Protein AF-A0A4R6RMF4-F1 (afdb_monomer_lite)

pLDDT: mean 77.81, std 15.77, range [28.73, 94.5]

Organism: NCBI:txid43595

Sequence (179 aa):
MYFEWLIVLRDYFKTTKKNERRIEIISPIVVSLIVSIIYWWLNLSSVALIHLRSILPPTISILIGFSMTGLTIIITSDNNAIRRIKNQFTKGRKIVRREITLYQWLVIMFIYTIIVEIFLLLFIFFSAFLIQVITFEVLAVVLLFIQVIFLLHIFLVLLRNMAYIYFIFYNNTEEGGDL

Radius of gyration: 19.33 Å; chains: 1; bounding box: 57×33×51 Å

Foldseek 3Di:
DPCVLVVLVV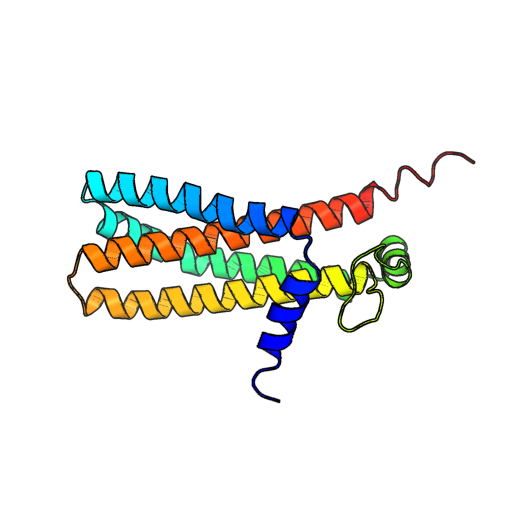LLVQQDDPVLVCCLQVVLLVVLVVVLVVCVVVVCLLVVLVVCLVPLLVVLVVVLVVLVVVLVCLVPDPDPLSVVQCVAFDVPGDDPPDTDGNSRNLNSLSSNLNVLSVVLNVLSVVVVVVCVVDVDSVSSSVSSSVSSSSVSSSVSSVVVSVVSVVCSVPVVVVVPPDD

Secondary structure (DSSP, 8-state):
--SHHHHHHHHHHHHS-HHHHHHHHHHHHHHHHHHHHHHHHTT-HHHHHHHHHHHHHHHHHHHHHHHHHHHHHHHH---HHHHHHHH-EEEEEEETTEEEEHHHHHHHHHHHHHHHHHHHHHHHHHHHHHHHH---HHHHHHHHHHHHHHHHHHHHHHHHHHHHHHHHHHTTTGGGS--

Structure (mmCIF, N/CA/C/O backbone):
data_AF-A0A4R6RMF4-F1
#
_entry.id   AF-A0A4R6RMF4-F1
#
loop_
_atom_site.group_PDB
_atom_site.id
_atom_site.type_symbol
_atom_site.label_atom_id
_atom_site.label_alt_id
_atom_site.label_comp_id
_atom_site.label_asym_id
_atom_site.label_entity_id
_atom_site.label_seq_id
_atom_site.pdbx_PDB_ins_code
_atom_site.Cartn_x
_atom_site.Cartn_y
_atom_site.Cartn_z
_atom_site.occupancy
_atom_site.B_iso_or_equiv
_atom_site.auth_seq_id
_atom_site.auth_comp_id
_atom_site.auth_asym_id
_atom_site.auth_atom_id
_atom_site.pdbx_PDB_model_num
ATOM 1 N N . MET A 1 1 ? 6.145 -17.094 18.036 1.00 52.75 1 MET A N 1
ATOM 2 C CA . MET A 1 1 ? 6.025 -15.626 18.096 1.00 52.75 1 MET A CA 1
ATOM 3 C C . MET A 1 1 ? 6.812 -14.930 16.961 1.00 52.75 1 MET A C 1
ATOM 5 O O . MET A 1 1 ? 7.428 -13.909 17.203 1.00 52.75 1 MET A O 1
ATOM 9 N N . TYR A 1 2 ? 6.837 -15.459 15.719 1.00 55.66 2 TYR A N 1
ATOM 10 C CA . TYR A 1 2 ? 7.616 -14.865 14.597 1.00 55.66 2 TYR A CA 1
ATOM 11 C C . TYR A 1 2 ? 6.767 -14.490 13.359 1.00 55.66 2 TYR A C 1
ATOM 13 O O . TYR A 1 2 ? 7.163 -13.636 12.574 1.00 55.66 2 TYR A O 1
ATOM 21 N N . PHE A 1 3 ? 5.567 -15.068 13.199 1.00 63.69 3 PHE A N 1
ATOM 22 C CA . PHE A 1 3 ? 4.651 -14.819 12.068 1.00 63.69 3 PHE A CA 1
ATOM 23 C C . PHE A 1 3 ? 3.326 -14.165 12.497 1.00 63.69 3 PHE A C 1
ATOM 25 O O . PHE A 1 3 ? 2.298 -14.321 11.843 1.00 63.69 3 PHE A O 1
ATOM 32 N N . GLU A 1 4 ? 3.314 -13.440 13.616 1.00 71.94 4 GLU A N 1
ATOM 33 C CA . GLU A 1 4 ? 2.086 -12.820 14.145 1.00 71.94 4 GLU A CA 1
ATOM 34 C C . GLU A 1 4 ? 1.546 -11.709 13.235 1.00 71.94 4 GLU A C 1
ATOM 36 O O . GLU A 1 4 ? 0.335 -11.529 13.131 1.00 71.94 4 GLU A O 1
ATOM 41 N N . TRP A 1 5 ? 2.415 -11.065 12.454 1.00 70.44 5 TRP A N 1
ATOM 42 C CA . TRP A 1 5 ? 2.018 -10.147 11.384 1.00 70.44 5 TRP A CA 1
ATOM 43 C C . TRP A 1 5 ? 1.124 -10.821 10.323 1.00 70.44 5 TRP A C 1
ATOM 45 O O . TRP A 1 5 ? 0.218 -10.189 9.781 1.00 70.44 5 TRP A O 1
ATOM 55 N N . LEU A 1 6 ? 1.292 -12.129 10.081 1.00 69.31 6 LEU A N 1
ATOM 56 C CA . LEU A 1 6 ? 0.449 -12.898 9.159 1.00 69.31 6 LEU A CA 1
ATOM 57 C C . LEU A 1 6 ? -0.977 -13.089 9.708 1.00 69.31 6 LEU A C 1
ATOM 59 O O . LEU A 1 6 ? -1.939 -13.201 8.944 1.00 69.31 6 LEU A O 1
ATOM 63 N N . ILE A 1 7 ? -1.130 -13.111 11.037 1.00 72.75 7 ILE A N 1
ATOM 64 C CA . ILE A 1 7 ? -2.439 -13.187 11.696 1.00 72.75 7 ILE A CA 1
ATOM 65 C C . ILE A 1 7 ? -3.218 -11.898 11.432 1.00 72.75 7 ILE A C 1
ATOM 67 O O . ILE A 1 7 ? -4.389 -11.980 11.071 1.00 72.75 7 ILE A O 1
ATOM 71 N N . VAL A 1 8 ? -2.561 -10.736 11.501 1.00 72.25 8 VAL A N 1
ATOM 72 C CA . VAL A 1 8 ? -3.190 -9.437 11.214 1.00 72.25 8 VAL A C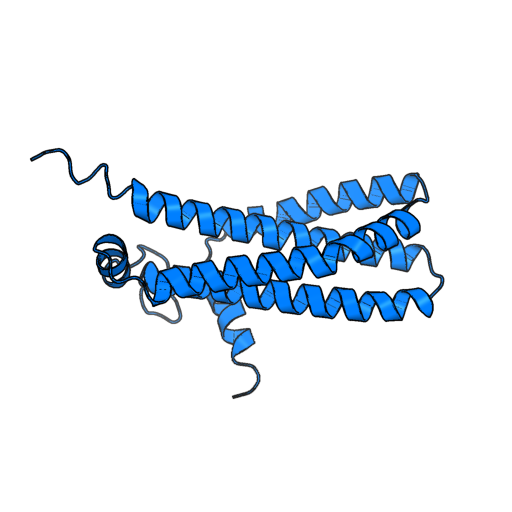A 1
ATOM 73 C C . VAL A 1 8 ? -3.657 -9.351 9.759 1.00 72.25 8 VAL A C 1
ATOM 75 O O . VAL A 1 8 ? -4.790 -8.942 9.502 1.00 72.25 8 VAL A O 1
ATOM 78 N N . LEU A 1 9 ? -2.843 -9.828 8.807 1.00 73.75 9 LEU A N 1
ATOM 79 C CA . LEU A 1 9 ? -3.250 -9.942 7.399 1.00 73.75 9 LEU A CA 1
ATOM 80 C C . LEU A 1 9 ? -4.504 -10.818 7.256 1.00 73.75 9 LEU A C 1
ATOM 82 O O . LEU A 1 9 ? -5.486 -10.435 6.617 1.00 73.75 9 LEU A O 1
ATOM 86 N N . ARG A 1 10 ? -4.506 -11.996 7.891 1.00 69.38 10 ARG A N 1
ATOM 87 C CA . ARG A 1 10 ? -5.645 -12.923 7.858 1.00 69.38 10 ARG A CA 1
ATOM 88 C C . ARG A 1 10 ? -6.904 -12.315 8.475 1.00 69.38 10 ARG A C 1
ATOM 90 O O . ARG A 1 10 ? -8.002 -12.529 7.958 1.00 69.38 10 ARG A O 1
ATOM 97 N N . ASP A 1 11 ? -6.758 -11.589 9.571 1.00 71.69 11 ASP A N 1
ATOM 98 C CA . ASP A 1 11 ? -7.865 -10.985 10.302 1.00 71.69 11 ASP A CA 1
ATOM 99 C C . ASP A 1 11 ? -8.483 -9.823 9.517 1.00 71.69 11 ASP A C 1
ATOM 101 O O . ASP A 1 11 ? -9.710 -9.728 9.422 1.00 71.69 11 ASP A O 1
ATOM 105 N N . TYR A 1 12 ? -7.671 -9.031 8.818 1.00 74.75 12 TYR A N 1
ATOM 106 C CA . TYR A 1 12 ? -8.158 -8.053 7.847 1.00 74.75 12 TYR A CA 1
ATOM 107 C C . TYR A 1 12 ? -8.984 -8.709 6.724 1.00 74.75 12 TYR A C 1
ATOM 109 O O . TYR A 1 12 ? -10.107 -8.286 6.431 1.00 74.75 12 TYR A O 1
ATOM 117 N N . PHE A 1 13 ? -8.488 -9.801 6.131 1.00 65.88 13 PHE A N 1
ATOM 118 C CA . PHE A 1 13 ? -9.204 -10.493 5.051 1.00 65.88 13 PHE A CA 1
ATOM 119 C C . PHE A 1 13 ? -10.505 -11.166 5.497 1.00 65.88 13 PHE A C 1
ATOM 121 O O . PHE A 1 13 ? -11.406 -11.345 4.672 1.00 65.88 13 PHE A O 1
ATOM 128 N N . LYS A 1 14 ? -10.608 -11.556 6.773 1.00 67.31 14 LYS A N 1
ATOM 129 C CA . LYS A 1 14 ? -11.826 -12.135 7.363 1.00 67.31 14 LYS A CA 1
ATOM 130 C C . LYS A 1 14 ? -12.859 -11.081 7.757 1.00 67.31 14 LYS A C 1
ATOM 132 O O . LYS A 1 14 ? -14.052 -11.363 7.701 1.00 67.31 14 LYS A O 1
ATOM 137 N N . THR A 1 15 ? -12.416 -9.894 8.160 1.00 63.56 15 THR A N 1
ATOM 138 C CA . THR A 1 15 ? -13.301 -8.803 8.600 1.00 63.56 15 THR A CA 1
ATOM 139 C C . THR A 1 15 ? -13.797 -7.931 7.461 1.00 63.56 15 THR A C 1
ATOM 141 O O . THR A 1 15 ? -14.863 -7.324 7.562 1.00 63.56 15 THR A O 1
ATOM 144 N N . THR A 1 16 ? -13.058 -7.865 6.361 1.00 61.44 16 THR A N 1
ATOM 145 C CA . THR A 1 16 ? -13.451 -7.074 5.197 1.00 61.44 16 THR A CA 1
ATOM 146 C C . THR A 1 16 ? -14.548 -7.789 4.409 1.00 61.44 16 THR A C 1
ATOM 148 O O . THR A 1 16 ? -14.432 -8.974 4.082 1.00 61.44 16 THR A O 1
ATOM 151 N N . LYS A 1 17 ? -15.640 -7.079 4.091 1.00 67.94 17 LYS A N 1
ATOM 152 C CA . LYS A 1 17 ? -16.737 -7.647 3.296 1.00 67.94 17 LYS A CA 1
ATOM 153 C C . LYS A 1 17 ? -16.213 -8.062 1.917 1.00 67.94 17 LYS A C 1
ATOM 155 O O . LYS A 1 17 ? -15.401 -7.365 1.311 1.00 67.94 17 LYS A O 1
ATOM 160 N N . LYS A 1 18 ? -16.725 -9.178 1.380 1.00 64.06 18 LYS A N 1
ATOM 161 C CA . LYS A 1 18 ? -16.297 -9.714 0.071 1.00 64.06 18 LYS A CA 1
ATOM 162 C C . LYS A 1 18 ? -16.423 -8.693 -1.073 1.00 64.06 18 LYS A C 1
ATOM 164 O O . LYS A 1 18 ? -15.598 -8.739 -1.978 1.00 64.06 18 LYS A O 1
ATOM 169 N N . ASN A 1 19 ? -17.410 -7.793 -1.027 1.00 66.56 19 ASN A N 1
ATOM 170 C CA . ASN A 1 19 ? -17.616 -6.769 -2.061 1.00 66.56 19 ASN A CA 1
ATOM 171 C C . ASN A 1 19 ? -16.572 -5.648 -1.982 1.00 66.56 19 ASN A C 1
ATOM 173 O O . ASN A 1 19 ? -15.954 -5.338 -2.994 1.00 66.56 19 ASN A O 1
ATOM 177 N N . GLU A 1 20 ? -16.317 -5.112 -0.784 1.00 70.69 20 GLU A N 1
ATOM 178 C CA . GLU A 1 20 ? -15.279 -4.094 -0.542 1.00 70.69 20 GLU A CA 1
ATOM 179 C C . GLU A 1 20 ? -13.906 -4.616 -0.992 1.00 70.69 20 GLU A C 1
ATOM 181 O O . GLU A 1 20 ? -13.220 -3.982 -1.787 1.00 70.69 20 GLU A O 1
ATOM 186 N N . ARG A 1 21 ? -13.569 -5.851 -0.596 1.00 71.56 21 ARG A N 1
ATOM 187 C CA . ARG A 1 21 ? -12.317 -6.508 -0.993 1.00 71.56 21 ARG A CA 1
ATOM 188 C C . ARG A 1 21 ? -12.188 -6.689 -2.507 1.00 71.56 21 ARG A C 1
ATOM 190 O O . ARG A 1 21 ? -11.093 -6.585 -3.046 1.00 71.56 21 ARG A O 1
ATOM 197 N N . ARG A 1 22 ? -13.282 -7.024 -3.201 1.00 72.75 22 ARG A N 1
ATOM 198 C CA . ARG A 1 22 ? -13.250 -7.195 -4.662 1.00 72.75 22 ARG A CA 1
ATOM 199 C C . ARG A 1 22 ? -12.916 -5.882 -5.354 1.00 72.75 22 ARG A C 1
ATOM 201 O O . ARG A 1 22 ? -12.096 -5.907 -6.257 1.00 72.75 22 ARG A O 1
ATOM 208 N N . ILE A 1 23 ? -13.488 -4.762 -4.918 1.00 78.81 23 ILE A N 1
ATOM 209 C CA . ILE A 1 23 ? -13.191 -3.450 -5.509 1.00 78.81 23 ILE A CA 1
ATOM 210 C C . ILE A 1 23 ? -11.714 -3.101 -5.297 1.00 78.81 23 ILE A C 1
ATOM 212 O O . ILE A 1 23 ? -11.030 -2.751 -6.254 1.00 78.81 23 ILE A O 1
ATOM 216 N N . GLU A 1 24 ? -11.193 -3.299 -4.087 1.00 81.62 24 GLU A N 1
ATOM 217 C CA . GLU A 1 24 ? -9.804 -2.969 -3.729 1.00 81.62 24 GLU A CA 1
ATOM 218 C C . GLU A 1 24 ? -8.740 -3.842 -4.389 1.00 81.62 24 GLU A C 1
ATOM 220 O O . GLU A 1 24 ? -7.571 -3.475 -4.376 1.00 81.62 24 GLU A O 1
ATOM 225 N N . ILE A 1 25 ? -9.113 -5.002 -4.927 1.00 83.81 25 ILE A N 1
ATOM 226 C CA . ILE A 1 25 ? -8.184 -5.902 -5.621 1.00 83.81 25 ILE A CA 1
ATOM 227 C C . ILE A 1 25 ? -8.379 -5.810 -7.133 1.00 83.81 25 ILE A C 1
ATOM 229 O O . ILE A 1 25 ? -7.408 -5.701 -7.873 1.00 83.81 25 ILE A O 1
ATOM 233 N N . ILE A 1 26 ? -9.624 -5.824 -7.611 1.00 86.69 26 ILE A N 1
ATOM 234 C CA . ILE A 1 26 ? -9.918 -5.813 -9.047 1.00 86.69 26 ILE A CA 1
ATOM 235 C C . ILE A 1 26 ? -9.574 -4.449 -9.650 1.00 86.69 26 ILE A C 1
ATOM 237 O O . ILE A 1 26 ? -8.977 -4.414 -10.722 1.00 86.69 26 ILE A O 1
ATOM 241 N N . SER A 1 27 ? -9.895 -3.335 -8.978 1.00 86.31 27 SER A N 1
ATOM 242 C CA . SER A 1 27 ? -9.632 -2.013 -9.564 1.00 86.31 27 SER A CA 1
ATOM 243 C C . SER A 1 27 ? -8.137 -1.707 -9.739 1.00 86.31 27 SER A C 1
ATOM 245 O O . SER A 1 27 ? -7.782 -1.310 -10.850 1.00 86.31 27 SER A O 1
ATOM 247 N N . PRO A 1 28 ? -7.225 -1.992 -8.779 1.00 90.94 28 PRO A N 1
ATOM 248 C CA . PRO A 1 28 ? -5.790 -1.855 -9.028 1.00 90.94 28 PRO A CA 1
ATOM 249 C C . PRO A 1 28 ? -5.278 -2.729 -10.166 1.00 90.94 28 PRO A C 1
ATOM 251 O O . PRO A 1 28 ? -4.468 -2.257 -10.953 1.00 90.94 28 PRO A O 1
ATOM 254 N N . ILE A 1 29 ? -5.760 -3.974 -10.273 1.00 90.75 29 ILE A N 1
ATOM 255 C CA . ILE A 1 29 ? -5.318 -4.920 -11.308 1.00 90.75 29 ILE A CA 1
ATOM 256 C C . ILE A 1 29 ? -5.724 -4.441 -12.703 1.00 90.75 29 ILE A C 1
ATOM 258 O O . ILE A 1 29 ? -4.928 -4.514 -13.633 1.00 90.75 29 ILE A O 1
ATOM 262 N N . VAL A 1 30 ? -6.956 -3.957 -12.868 1.00 91.31 30 VAL A N 1
ATOM 263 C CA . VAL A 1 30 ? -7.430 -3.472 -14.173 1.00 91.31 30 VAL A CA 1
ATOM 264 C C . VAL A 1 30 ? -6.644 -2.232 -14.594 1.00 91.31 30 VAL A C 1
ATOM 266 O O . VAL A 1 30 ? -6.157 -2.168 -15.721 1.00 91.31 30 VAL A O 1
ATOM 269 N N . VAL A 1 31 ? -6.471 -1.271 -13.682 1.00 91.12 31 VAL A N 1
ATOM 270 C CA . VAL A 1 31 ? -5.741 -0.031 -13.974 1.00 91.12 31 VAL A CA 1
ATOM 271 C C . VAL A 1 31 ? -4.267 -0.315 -14.259 1.00 91.12 31 VAL A C 1
ATOM 273 O O . VAL A 1 31 ? -3.735 0.187 -15.247 1.00 91.12 31 VAL A O 1
ATOM 276 N N . SER A 1 32 ? -3.605 -1.150 -13.455 1.00 91.06 32 SER A N 1
ATOM 277 C CA . SER A 1 32 ? -2.199 -1.491 -13.678 1.00 91.06 32 SER A CA 1
ATOM 278 C C . SER A 1 32 ? -1.986 -2.232 -14.995 1.00 91.06 32 SER A C 1
ATOM 280 O O . SER A 1 32 ? -0.997 -1.978 -15.672 1.00 91.06 32 SER A O 1
ATOM 282 N N . LEU A 1 33 ? -2.914 -3.111 -15.387 1.00 91.69 33 LEU A N 1
ATOM 283 C CA . LEU A 1 33 ? -2.821 -3.870 -16.631 1.00 91.69 33 LEU A CA 1
ATOM 284 C C . LEU A 1 33 ? -2.892 -2.936 -17.840 1.00 91.69 33 LEU A C 1
ATOM 286 O O . LEU A 1 33 ? -2.061 -3.039 -18.738 1.00 91.69 33 LEU A O 1
ATOM 290 N N . ILE A 1 34 ? -3.823 -1.979 -17.827 1.00 91.94 34 ILE A N 1
ATOM 291 C CA . ILE A 1 34 ? -3.941 -0.958 -18.875 1.00 91.94 34 ILE A CA 1
ATOM 292 C C . ILE A 1 34 ? -2.653 -0.131 -18.958 1.00 91.94 34 ILE A C 1
ATOM 294 O O . ILE A 1 34 ? -2.087 0.023 -20.039 1.00 91.94 34 ILE A O 1
ATOM 298 N N . VAL A 1 35 ? -2.155 0.353 -17.816 1.00 89.38 35 VAL A N 1
ATOM 299 C CA . VAL A 1 35 ? -0.923 1.151 -17.745 1.00 89.38 35 VAL A CA 1
ATOM 300 C C . VAL A 1 35 ? 0.271 0.365 -18.294 1.00 89.38 35 VAL A C 1
ATOM 302 O O . VAL A 1 35 ? 0.993 0.861 -19.157 1.00 89.38 35 VAL A O 1
ATOM 305 N N . SER A 1 36 ? 0.462 -0.879 -17.856 1.00 88.06 36 SER A N 1
ATOM 306 C CA . SER A 1 36 ? 1.566 -1.724 -18.314 1.00 88.06 36 SER A CA 1
ATOM 307 C C . SER A 1 36 ? 1.498 -2.030 -19.811 1.00 88.06 36 SER A C 1
ATOM 309 O O . SER A 1 36 ? 2.541 -2.006 -20.459 1.00 88.06 36 SER A O 1
ATOM 311 N N . ILE A 1 37 ? 0.306 -2.254 -20.380 1.00 89.00 37 ILE A N 1
ATOM 312 C CA . ILE A 1 37 ? 0.137 -2.471 -21.827 1.00 89.00 37 ILE A CA 1
ATOM 313 C C . ILE A 1 37 ? 0.516 -1.217 -22.619 1.00 89.00 37 ILE A C 1
ATOM 315 O O . ILE A 1 37 ? 1.248 -1.325 -23.600 1.00 89.00 37 ILE A O 1
ATOM 319 N N . ILE A 1 38 ? 0.071 -0.032 -22.185 1.00 90.94 38 ILE A N 1
ATOM 320 C CA . ILE A 1 38 ? 0.400 1.236 -22.855 1.00 90.94 38 ILE A CA 1
ATOM 321 C C . ILE A 1 38 ? 1.917 1.451 -22.872 1.00 90.94 38 ILE A C 1
ATOM 323 O O . ILE A 1 38 ? 2.495 1.723 -23.923 1.00 90.94 38 ILE A O 1
ATOM 327 N N . TYR A 1 39 ? 2.580 1.287 -21.725 1.00 87.44 39 TYR A N 1
ATOM 328 C CA . TYR A 1 39 ? 4.030 1.471 -21.638 1.00 87.44 39 TYR A CA 1
ATOM 329 C C . TYR A 1 39 ? 4.821 0.410 -22.402 1.00 87.44 39 TYR A C 1
ATOM 331 O O . TYR A 1 39 ? 5.894 0.726 -22.917 1.00 87.44 39 TYR A O 1
ATOM 339 N N . TRP A 1 40 ? 4.307 -0.820 -22.477 1.00 86.62 40 TRP A N 1
ATOM 340 C CA . TRP A 1 40 ? 4.910 -1.876 -23.283 1.00 86.62 40 TRP A CA 1
ATOM 341 C C . TRP A 1 40 ? 4.811 -1.559 -24.777 1.00 86.62 40 TRP A C 1
ATOM 343 O O . TRP A 1 40 ? 5.812 -1.642 -25.481 1.00 86.62 40 TRP A O 1
ATOM 353 N N . TRP A 1 41 ? 3.649 -1.100 -25.251 1.00 88.44 41 TRP A N 1
ATOM 354 C CA . TRP A 1 41 ? 3.456 -0.749 -26.661 1.00 88.44 41 TRP A CA 1
ATOM 355 C C . TRP A 1 41 ? 4.336 0.427 -27.110 1.00 88.44 41 TRP A C 1
ATOM 357 O O . TRP A 1 41 ? 4.779 0.477 -28.254 1.00 88.44 41 TRP A O 1
ATOM 367 N N . LEU A 1 42 ? 4.644 1.343 -26.189 1.00 87.56 42 LEU A N 1
ATOM 368 C CA . LEU A 1 42 ? 5.538 2.477 -26.424 1.00 87.56 42 LEU A CA 1
ATOM 369 C C . LEU A 1 42 ? 7.033 2.148 -26.234 1.00 87.56 42 LEU A C 1
ATOM 371 O O . LEU A 1 42 ? 7.859 3.026 -26.460 1.00 87.56 42 LEU A O 1
ATOM 375 N N . ASN A 1 43 ? 7.399 0.931 -25.804 1.00 84.56 43 ASN A N 1
ATOM 376 C CA . ASN A 1 43 ? 8.769 0.549 -25.411 1.00 84.56 43 ASN A CA 1
ATOM 377 C C . ASN A 1 43 ? 9.410 1.493 -24.366 1.00 84.56 43 ASN A C 1
ATOM 379 O O . ASN A 1 43 ? 10.625 1.673 -24.316 1.00 84.56 43 ASN A O 1
ATOM 383 N N . LEU A 1 44 ? 8.591 2.100 -23.498 1.00 86.06 44 LEU A N 1
ATOM 384 C CA . LEU A 1 44 ? 9.027 3.055 -22.464 1.00 86.06 44 LEU A CA 1
ATOM 385 C C . LEU A 1 44 ? 8.958 2.471 -21.043 1.00 86.06 44 LEU A C 1
ATOM 387 O O . LEU A 1 44 ? 9.115 3.199 -20.061 1.00 86.06 44 LEU A O 1
ATOM 391 N N . SER A 1 45 ? 8.736 1.162 -20.902 1.00 83.75 45 SER A N 1
ATOM 392 C CA . SER A 1 45 ? 8.537 0.498 -19.606 1.00 83.75 45 SER A CA 1
ATOM 393 C C . SER A 1 45 ? 9.722 0.660 -18.652 1.00 83.75 45 SER A C 1
ATOM 395 O O . SER A 1 45 ? 9.520 0.912 -17.465 1.00 83.75 45 SER A O 1
ATOM 397 N N . SER A 1 46 ? 10.955 0.575 -19.157 1.00 82.81 46 SER A N 1
ATOM 398 C CA . SER A 1 46 ? 12.171 0.737 -18.347 1.00 82.81 46 SER A CA 1
ATOM 399 C C . SER A 1 46 ? 12.317 2.164 -17.814 1.00 82.81 46 SER A C 1
ATOM 401 O O . SER A 1 46 ? 12.605 2.358 -16.635 1.00 82.81 46 SER A O 1
ATOM 403 N N . VAL A 1 47 ? 12.045 3.165 -18.658 1.00 86.12 47 VAL A N 1
ATOM 404 C CA . VAL A 1 47 ? 12.075 4.586 -18.280 1.00 86.12 47 VAL A CA 1
ATOM 405 C C . VAL A 1 47 ? 10.999 4.873 -17.233 1.00 86.12 47 VAL A C 1
ATOM 407 O O . VAL A 1 47 ? 11.297 5.426 -16.175 1.00 86.12 47 VAL A O 1
ATOM 410 N N . ALA A 1 48 ? 9.766 4.422 -17.477 1.00 86.38 48 ALA A N 1
ATOM 411 C CA . ALA A 1 48 ? 8.658 4.574 -16.540 1.00 86.38 48 ALA A CA 1
ATOM 412 C C . ALA A 1 48 ? 8.956 3.920 -15.183 1.00 86.38 48 ALA A C 1
ATOM 414 O O . ALA A 1 48 ? 8.680 4.512 -14.144 1.00 86.38 48 ALA A O 1
ATOM 415 N N . LEU A 1 49 ? 9.575 2.737 -15.176 1.00 86.25 49 LEU A N 1
ATOM 416 C CA . LEU A 1 49 ? 9.956 2.040 -13.951 1.00 86.25 49 LEU A CA 1
ATOM 417 C C . LEU A 1 49 ? 11.048 2.784 -13.171 1.00 86.25 49 LEU A C 1
ATOM 419 O O . LEU A 1 49 ? 10.965 2.872 -11.947 1.00 86.25 49 LEU A O 1
ATOM 423 N N . ILE A 1 50 ? 12.056 3.337 -13.851 1.00 87.00 50 ILE A N 1
ATOM 424 C CA . ILE A 1 50 ? 13.112 4.135 -13.209 1.00 87.00 50 ILE A CA 1
ATOM 425 C C . ILE A 1 50 ? 12.519 5.403 -12.582 1.00 87.00 50 ILE A C 1
ATOM 427 O O . ILE A 1 50 ? 12.793 5.687 -11.416 1.00 87.00 50 ILE A O 1
ATOM 431 N N . HIS A 1 51 ? 11.660 6.123 -13.312 1.00 88.75 51 HIS A N 1
ATOM 432 C CA . HIS A 1 51 ? 10.959 7.296 -12.783 1.00 88.75 51 HIS A CA 1
ATOM 433 C C . HIS A 1 51 ? 10.047 6.943 -11.609 1.00 88.75 51 HIS A C 1
ATOM 435 O O . HIS A 1 51 ? 10.068 7.614 -10.583 1.00 88.75 51 HIS A O 1
ATOM 441 N N . LEU A 1 52 ? 9.269 5.866 -11.725 1.00 88.62 52 LEU A N 1
ATOM 442 C CA . LEU A 1 52 ? 8.382 5.426 -10.657 1.00 88.62 52 LEU A CA 1
ATOM 443 C C . LEU A 1 52 ? 9.180 5.086 -9.387 1.00 88.62 52 LEU A C 1
ATOM 445 O O . LEU A 1 52 ? 8.770 5.425 -8.283 1.00 88.62 52 LEU A O 1
ATOM 449 N N . ARG A 1 53 ? 10.364 4.486 -9.520 1.00 85.75 53 ARG A N 1
ATOM 450 C CA . ARG A 1 53 ? 11.232 4.149 -8.382 1.00 85.75 53 ARG A CA 1
ATOM 451 C C . ARG A 1 53 ? 11.936 5.333 -7.743 1.00 85.75 53 ARG A C 1
ATOM 453 O O . ARG A 1 53 ? 12.300 5.217 -6.580 1.00 85.75 53 ARG A O 1
ATOM 460 N N . SER A 1 54 ? 12.154 6.436 -8.454 1.00 88.81 54 SER A N 1
ATOM 461 C CA . SER A 1 54 ? 12.721 7.631 -7.821 1.00 88.81 54 SER A CA 1
ATOM 462 C C . SER A 1 54 ? 11.691 8.341 -6.940 1.00 88.81 54 SER A C 1
ATOM 464 O O . SER A 1 54 ? 12.060 8.929 -5.926 1.00 88.81 54 SER A O 1
ATOM 466 N N . ILE A 1 55 ? 10.401 8.227 -7.276 1.00 91.81 55 ILE A N 1
ATOM 467 C CA . ILE A 1 55 ? 9.302 8.852 -6.525 1.00 91.81 55 ILE A CA 1
ATOM 468 C C . ILE A 1 55 ? 8.674 7.926 -5.475 1.00 91.81 55 ILE A C 1
ATOM 470 O O . ILE A 1 55 ? 8.216 8.397 -4.439 1.00 91.81 55 ILE A O 1
ATOM 474 N N . LEU A 1 56 ? 8.660 6.608 -5.698 1.00 91.56 56 LEU A N 1
ATOM 475 C CA . LEU A 1 56 ? 7.943 5.666 -4.837 1.00 91.56 56 LEU A CA 1
ATOM 476 C C . LEU A 1 56 ? 8.479 5.608 -3.394 1.00 91.56 56 LEU A C 1
ATOM 478 O O . LEU A 1 56 ? 7.669 5.758 -2.482 1.00 91.56 56 LEU A O 1
ATOM 482 N N . PRO A 1 57 ? 9.788 5.408 -3.130 1.00 92.75 57 PRO A N 1
ATOM 483 C CA . PRO A 1 57 ? 10.308 5.337 -1.766 1.00 92.75 57 PRO A CA 1
ATOM 484 C C . PRO A 1 57 ? 9.964 6.5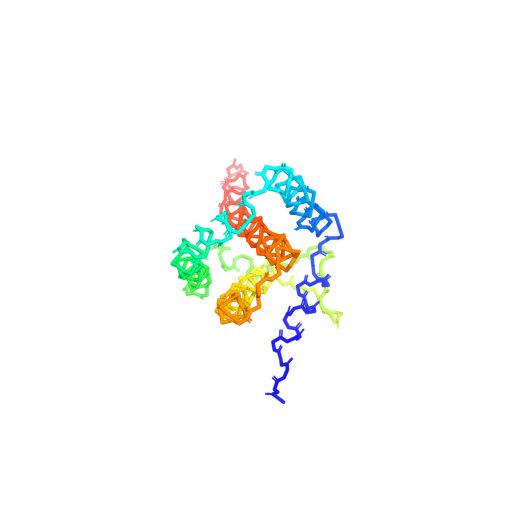58 -0.899 1.00 92.75 57 PRO A C 1
ATOM 486 O O . PRO A 1 57 ? 9.452 6.345 0.205 1.00 92.75 57 PRO A O 1
ATOM 489 N N . PRO A 1 58 ? 10.163 7.819 -1.348 1.00 93.75 58 PRO A N 1
ATOM 490 C CA . PRO A 1 58 ? 9.764 8.966 -0.538 1.00 93.75 58 PRO A CA 1
ATOM 491 C C . PRO A 1 58 ? 8.242 9.049 -0.366 1.00 93.75 58 PRO A C 1
ATOM 493 O O . PRO A 1 58 ? 7.783 9.294 0.747 1.00 93.75 58 PRO A O 1
ATOM 496 N N . THR A 1 59 ? 7.443 8.771 -1.405 1.00 93.25 59 THR A N 1
ATOM 497 C CA . THR A 1 59 ? 5.974 8.779 -1.290 1.00 93.25 59 THR A CA 1
ATOM 498 C C . THR A 1 59 ? 5.464 7.742 -0.289 1.00 93.25 59 THR A C 1
ATOM 500 O O . THR A 1 59 ? 4.658 8.080 0.573 1.00 93.25 59 THR A O 1
ATOM 503 N N . ILE A 1 60 ? 5.951 6.500 -0.353 1.00 94.19 60 ILE A N 1
ATOM 504 C CA . ILE A 1 60 ? 5.573 5.444 0.595 1.00 94.19 60 ILE A CA 1
ATOM 505 C C . ILE A 1 60 ? 6.046 5.782 2.011 1.00 94.19 60 ILE A C 1
ATOM 507 O O . ILE A 1 60 ? 5.308 5.548 2.960 1.00 94.19 60 ILE A O 1
ATOM 511 N N . SER A 1 61 ? 7.220 6.398 2.171 1.00 93.25 61 SER A N 1
ATOM 512 C CA . SER A 1 61 ? 7.698 6.831 3.494 1.00 93.25 61 SER A CA 1
ATOM 513 C C . SER A 1 61 ? 6.767 7.873 4.127 1.00 93.25 61 SER A C 1
ATOM 515 O O . SER A 1 61 ? 6.454 7.788 5.314 1.00 93.25 61 SER A O 1
ATOM 517 N N . ILE A 1 62 ? 6.269 8.823 3.328 1.00 94.12 62 ILE A N 1
ATOM 518 C CA . ILE A 1 62 ? 5.262 9.798 3.772 1.00 94.12 62 ILE A CA 1
ATOM 519 C C . ILE A 1 62 ? 3.948 9.092 4.123 1.00 94.12 62 ILE A C 1
ATOM 521 O O . ILE A 1 62 ? 3.335 9.406 5.143 1.00 94.12 62 ILE A O 1
ATOM 525 N N . LEU A 1 63 ? 3.532 8.121 3.308 1.00 92.62 63 LEU A N 1
ATOM 526 C CA . LEU A 1 63 ? 2.294 7.375 3.514 1.00 92.62 63 LEU A CA 1
ATOM 527 C C . LEU A 1 63 ? 2.313 6.578 4.823 1.00 92.62 63 LEU A C 1
ATOM 529 O O . LEU A 1 63 ? 1.373 6.686 5.605 1.00 92.62 63 LEU A O 1
ATOM 533 N N . ILE A 1 64 ? 3.431 5.906 5.118 1.00 94.50 64 ILE A N 1
ATOM 534 C CA . ILE A 1 64 ? 3.667 5.233 6.403 1.00 94.50 64 ILE A CA 1
ATOM 535 C C . ILE A 1 64 ? 3.536 6.228 7.556 1.00 94.50 64 ILE A C 1
ATOM 537 O O . ILE A 1 64 ? 2.871 5.937 8.551 1.00 94.50 64 ILE A O 1
ATOM 541 N N . GLY A 1 65 ? 4.123 7.421 7.423 1.00 94.12 65 GLY A N 1
ATOM 542 C CA . GLY A 1 65 ? 3.998 8.485 8.421 1.00 94.12 65 GLY A CA 1
ATOM 543 C C . GLY A 1 65 ? 2.546 8.911 8.657 1.00 94.12 65 GLY A C 1
ATOM 544 O O . GLY A 1 65 ? 2.113 9.046 9.804 1.00 94.12 65 GLY A O 1
ATOM 545 N N . PHE A 1 66 ? 1.767 9.066 7.587 1.00 90.94 66 PHE A N 1
ATOM 546 C CA . PHE A 1 66 ? 0.351 9.415 7.666 1.00 90.94 66 PHE A CA 1
ATOM 547 C C . PHE A 1 66 ? -0.489 8.297 8.303 1.00 90.94 66 PHE A C 1
ATOM 549 O O . PHE A 1 66 ? -1.241 8.552 9.246 1.00 90.94 66 PHE A O 1
ATOM 556 N N . SER A 1 67 ? -0.306 7.052 7.859 1.00 92.88 67 SER A N 1
ATOM 557 C CA . SER A 1 67 ? -0.958 5.863 8.413 1.00 92.88 67 SER A CA 1
ATOM 558 C C . SER A 1 67 ? -0.636 5.690 9.906 1.00 92.88 67 SER A C 1
ATOM 560 O O . SER A 1 67 ? -1.541 5.489 10.718 1.00 92.88 67 SER A O 1
ATOM 562 N N . MET A 1 68 ? 0.629 5.850 10.308 1.00 94.19 68 MET A N 1
ATOM 563 C CA . MET A 1 68 ? 1.051 5.743 11.710 1.00 94.19 68 MET A CA 1
ATOM 564 C C . MET A 1 68 ? 0.504 6.885 12.576 1.00 94.19 68 MET A C 1
ATOM 566 O O . MET A 1 68 ? 0.094 6.660 13.717 1.00 94.19 68 MET A O 1
ATOM 570 N N . THR A 1 69 ? 0.447 8.105 12.038 1.00 91.44 69 THR A N 1
ATOM 571 C CA . THR A 1 69 ? -0.149 9.256 12.733 1.00 91.44 69 THR A CA 1
ATOM 572 C C . THR A 1 69 ? -1.644 9.047 12.941 1.00 91.44 69 THR A C 1
ATOM 574 O O . THR A 1 69 ? -2.133 9.214 14.056 1.00 91.44 69 THR A O 1
ATOM 577 N N . GLY A 1 70 ? -2.362 8.609 11.903 1.00 88.44 70 GLY A N 1
ATOM 578 C CA . GLY A 1 70 ? -3.778 8.263 12.000 1.00 88.44 70 GLY A CA 1
ATOM 579 C C . GLY A 1 70 ? -4.020 7.211 13.081 1.00 88.44 70 GLY A C 1
ATOM 580 O O . GLY A 1 70 ? -4.809 7.448 13.996 1.00 88.44 70 GLY A O 1
ATOM 581 N N . LEU A 1 71 ? -3.273 6.100 13.044 1.00 91.00 71 LEU A N 1
ATOM 582 C CA . LEU A 1 71 ? -3.333 5.047 14.062 1.00 91.00 71 LEU A CA 1
ATOM 583 C C . LEU A 1 71 ? -3.086 5.593 15.474 1.00 91.00 71 LEU A C 1
ATOM 585 O O . LEU A 1 71 ? -3.830 5.270 16.399 1.00 91.00 71 LEU A O 1
ATOM 589 N N . THR A 1 72 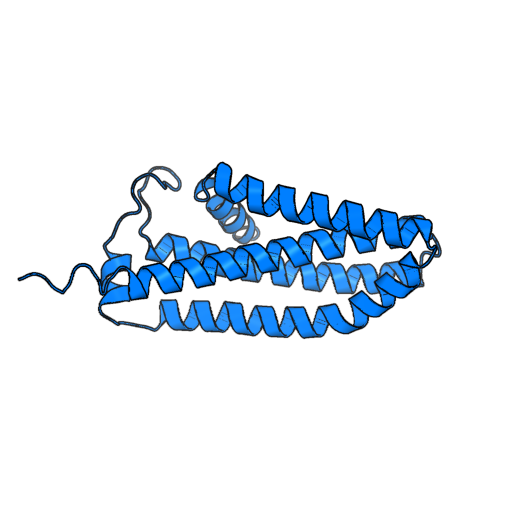? -2.068 6.440 15.633 1.00 90.50 72 THR A N 1
ATOM 590 C CA . THR A 1 72 ? -1.735 7.065 16.917 1.00 90.50 72 THR A CA 1
ATOM 591 C C . THR A 1 72 ? -2.893 7.915 17.422 1.00 90.50 72 THR A C 1
ATOM 593 O O . THR A 1 72 ? -3.305 7.722 18.559 1.00 90.50 72 THR A O 1
ATOM 596 N N . ILE A 1 73 ? -3.476 8.778 16.581 1.00 88.31 73 ILE A N 1
ATOM 597 C CA . ILE A 1 73 ? -4.644 9.601 16.934 1.00 88.31 73 ILE A CA 1
ATOM 598 C C . ILE A 1 73 ? -5.792 8.718 17.419 1.00 88.31 73 ILE A C 1
ATOM 600 O O . ILE A 1 73 ? -6.392 9.013 18.446 1.00 88.31 73 ILE A O 1
ATOM 604 N N . ILE A 1 74 ? -6.094 7.624 16.721 1.00 84.38 74 ILE A N 1
ATOM 605 C CA . ILE A 1 74 ? -7.180 6.714 17.112 1.00 84.38 74 ILE A CA 1
ATOM 606 C C . ILE A 1 74 ? -6.911 6.085 18.481 1.00 84.38 74 ILE A C 1
ATOM 608 O O . ILE A 1 74 ? -7.830 5.980 19.291 1.00 84.38 74 ILE A O 1
ATOM 612 N N . ILE A 1 75 ? -5.668 5.670 18.737 1.00 86.12 75 ILE A N 1
ATOM 613 C CA . ILE A 1 75 ? -5.273 5.023 19.992 1.00 86.12 75 ILE A CA 1
ATOM 614 C C . ILE A 1 75 ? -5.278 6.012 21.163 1.00 86.12 75 ILE A C 1
ATOM 616 O O . ILE A 1 75 ? -5.751 5.665 22.246 1.00 86.12 75 ILE A O 1
ATOM 620 N N . THR A 1 76 ? -4.743 7.219 20.967 1.00 84.88 76 THR A N 1
ATOM 621 C CA . THR A 1 76 ? -4.547 8.207 22.040 1.00 84.88 76 THR A CA 1
ATOM 622 C C . THR A 1 76 ? -5.773 9.071 22.298 1.00 84.88 76 THR A C 1
ATOM 624 O O . THR A 1 76 ? -5.913 9.617 23.391 1.00 84.88 76 THR A O 1
ATOM 627 N N . SER A 1 77 ? -6.672 9.206 21.326 1.00 80.88 77 SER A N 1
ATOM 628 C CA . SER A 1 77 ? -7.862 10.031 21.494 1.00 80.88 77 SER A CA 1
ATOM 629 C C . SER A 1 77 ? -8.871 9.366 22.430 1.00 80.88 77 SER A C 1
ATOM 631 O O . SER A 1 77 ? -9.269 8.216 22.246 1.00 80.88 77 SER A O 1
ATOM 633 N N . ASP A 1 78 ? -9.355 10.139 23.398 1.00 73.62 78 ASP A N 1
ATOM 634 C CA . ASP A 1 78 ? -10.398 9.725 24.344 1.00 73.62 78 ASP A CA 1
ATOM 635 C C . ASP A 1 78 ? -11.665 10.584 24.219 1.00 73.62 78 ASP A C 1
ATOM 637 O O . ASP A 1 78 ? -12.337 10.924 25.190 1.00 73.62 78 ASP A O 1
ATOM 641 N N . ASN A 1 79 ? -11.994 10.991 22.991 1.00 73.62 79 ASN A N 1
ATOM 642 C CA . ASN A 1 79 ? -13.206 11.765 22.748 1.00 73.62 79 ASN A CA 1
ATOM 643 C C . ASN A 1 79 ? -14.469 10.879 22.829 1.00 73.62 79 ASN A C 1
ATOM 645 O O . ASN A 1 79 ? -14.418 9.646 22.751 1.00 73.62 79 ASN A O 1
ATOM 649 N N . ASN A 1 80 ? -15.635 11.519 22.949 1.00 67.56 80 ASN A N 1
ATOM 650 C CA . ASN A 1 80 ? -16.920 10.819 23.059 1.00 67.56 80 ASN A CA 1
ATOM 651 C C . ASN A 1 80 ? -17.212 9.905 21.851 1.00 67.56 80 ASN A C 1
ATOM 653 O O . ASN A 1 80 ? -17.787 8.830 22.029 1.00 67.56 80 ASN A O 1
ATOM 657 N N . ALA A 1 81 ? -16.766 10.276 20.645 1.00 65.00 81 ALA A N 1
ATOM 658 C CA . ALA A 1 81 ? -16.896 9.446 19.445 1.00 65.00 81 ALA A CA 1
ATOM 659 C C . ALA A 1 81 ? -16.070 8.148 19.550 1.00 65.00 81 ALA A C 1
ATOM 661 O O . ALA A 1 81 ? -16.563 7.068 19.225 1.00 65.00 81 ALA A O 1
ATOM 662 N N . ILE A 1 82 ? -14.851 8.225 20.090 1.00 68.25 82 ILE A N 1
ATOM 663 C CA . ILE A 1 82 ? -13.926 7.099 20.247 1.00 68.25 82 ILE A CA 1
ATOM 664 C C . ILE A 1 82 ? -14.345 6.185 21.400 1.00 68.25 82 ILE A C 1
ATOM 666 O O . ILE A 1 82 ? -14.319 4.961 21.258 1.00 68.25 82 ILE A O 1
ATOM 670 N N . ARG A 1 83 ? -14.857 6.744 22.503 1.00 67.50 83 ARG A N 1
ATOM 671 C CA . ARG A 1 83 ? -15.496 5.959 23.578 1.00 67.50 83 ARG A CA 1
ATOM 672 C C . ARG A 1 83 ? -16.733 5.201 23.082 1.00 67.50 83 ARG A C 1
ATOM 674 O O . ARG A 1 83 ? -16.952 4.064 23.495 1.00 67.50 83 ARG A O 1
ATOM 681 N N . ARG A 1 84 ? -17.507 5.774 22.151 1.00 63.62 84 ARG A N 1
ATOM 682 C CA . ARG A 1 84 ? -18.658 5.101 21.524 1.00 63.62 84 ARG A CA 1
ATOM 683 C C . ARG A 1 84 ? -18.243 3.956 20.599 1.00 63.62 84 ARG A C 1
ATOM 685 O O . ARG A 1 84 ? -18.751 2.854 20.780 1.00 63.62 84 ARG A O 1
ATOM 692 N N . ILE A 1 85 ? -17.286 4.142 19.685 1.00 63.25 85 ILE A N 1
ATOM 693 C CA . ILE A 1 85 ? -16.819 3.043 18.805 1.00 63.25 85 ILE A CA 1
ATOM 694 C C . ILE A 1 85 ? -16.074 1.927 19.554 1.00 63.25 85 ILE A C 1
ATOM 696 O O . ILE A 1 85 ? -15.999 0.806 19.046 1.00 63.25 85 ILE A O 1
ATOM 700 N N . LYS A 1 86 ? -15.539 2.201 20.756 1.00 62.78 86 LYS A N 1
ATOM 701 C CA . LYS A 1 86 ? -15.010 1.172 21.671 1.00 62.78 86 LYS A CA 1
ATOM 702 C C . LYS A 1 86 ? -16.119 0.257 22.207 1.00 62.78 86 LYS A C 1
ATOM 704 O O . LYS A 1 86 ? -15.841 -0.908 22.460 1.00 62.78 86 LYS A O 1
ATOM 709 N N . ASN A 1 87 ? -17.353 0.757 22.315 1.00 59.31 87 ASN A N 1
ATOM 710 C CA . ASN A 1 87 ? -18.512 0.032 22.851 1.00 59.31 87 ASN A CA 1
ATOM 711 C C . ASN A 1 87 ? -19.520 -0.409 21.770 1.00 59.31 87 ASN A C 1
ATOM 713 O O . ASN A 1 87 ? -20.392 -1.232 22.042 1.00 59.31 87 ASN A O 1
ATOM 717 N N . GLN A 1 88 ? -19.414 0.111 20.542 1.00 58.00 88 GLN A N 1
ATOM 718 C CA . GLN A 1 88 ? -20.236 -0.303 19.406 1.00 58.00 88 GLN A CA 1
ATOM 719 C C . GLN A 1 88 ? -19.644 -1.539 18.723 1.00 58.00 88 GLN A C 1
ATOM 721 O O . GLN A 1 88 ? -18.581 -1.492 18.095 1.00 58.00 88 GLN A O 1
ATOM 726 N N . PHE A 1 89 ? -20.370 -2.651 18.820 1.00 56.88 89 PHE A N 1
ATOM 727 C CA . PHE A 1 89 ? -20.078 -3.873 18.081 1.00 56.88 89 PHE A CA 1
ATOM 728 C C . PHE A 1 89 ? -20.436 -3.716 16.604 1.00 56.88 89 PHE A C 1
ATOM 730 O O . PHE A 1 89 ? -21.477 -3.166 16.236 1.00 56.88 89 PHE A O 1
ATOM 737 N N . THR A 1 90 ? -19.576 -4.236 15.734 1.00 53.78 90 THR A N 1
ATOM 738 C CA . THR A 1 90 ? -19.819 -4.208 14.296 1.00 53.78 90 THR A CA 1
ATOM 739 C C . THR A 1 90 ? -20.856 -5.274 13.942 1.00 53.78 90 THR A C 1
ATOM 741 O O . THR A 1 90 ? -20.530 -6.463 13.907 1.00 53.78 90 THR A O 1
ATOM 744 N N . LYS A 1 91 ? -22.102 -4.876 13.640 1.00 48.66 91 LYS A N 1
ATOM 745 C CA . LYS A 1 91 ? -23.146 -5.806 13.168 1.00 48.66 91 LYS A CA 1
ATOM 746 C C . LYS A 1 91 ? -22.633 -6.587 11.944 1.00 48.66 91 LYS A C 1
ATOM 748 O O . LYS A 1 91 ? -22.459 -6.030 10.862 1.00 48.66 91 LYS A O 1
ATOM 753 N N . GLY A 1 92 ? -22.364 -7.884 12.119 1.00 44.44 92 GLY A N 1
ATOM 754 C CA . GLY A 1 92 ? -22.017 -8.809 11.032 1.00 44.44 92 GLY A CA 1
ATOM 755 C C . GLY A 1 92 ? -20.532 -8.949 10.655 1.00 44.44 92 GLY A C 1
ATOM 756 O O . GLY A 1 92 ? -20.245 -9.679 9.707 1.00 44.44 92 GLY A O 1
ATOM 757 N N . ARG A 1 93 ? -19.576 -8.331 11.372 1.00 44.94 93 ARG A N 1
ATOM 758 C CA . ARG A 1 93 ? -18.129 -8.615 11.202 1.00 44.94 93 ARG A CA 1
ATOM 759 C C . ARG A 1 93 ? -17.611 -9.370 12.437 1.00 44.94 93 ARG A C 1
ATOM 761 O O . ARG A 1 93 ? -17.687 -8.862 13.551 1.00 44.94 93 ARG A O 1
ATOM 768 N N . LYS A 1 94 ? -17.117 -10.602 12.254 1.00 41.22 94 LYS A N 1
ATOM 769 C CA . LYS A 1 94 ? -16.621 -11.473 13.341 1.00 41.22 94 LYS A CA 1
ATOM 770 C C . LYS A 1 94 ? -15.184 -11.920 13.068 1.00 41.22 94 LYS A C 1
ATOM 772 O O . LYS A 1 94 ? -14.898 -12.421 11.983 1.00 41.22 94 LYS A O 1
ATOM 777 N N . ILE A 1 95 ? -14.312 -11.832 14.074 1.00 41.19 95 ILE A N 1
ATOM 778 C CA . ILE A 1 95 ? -13.018 -12.535 14.099 1.00 41.19 95 ILE A CA 1
ATOM 779 C C . ILE A 1 95 ? -13.162 -13.715 15.057 1.00 41.19 95 ILE A C 1
ATOM 781 O O . ILE A 1 95 ? -13.550 -13.550 16.209 1.00 41.19 95 ILE A O 1
ATOM 785 N N . VAL A 1 96 ? -12.881 -14.925 14.563 1.00 37.62 96 VAL A N 1
ATOM 786 C CA . VAL A 1 96 ? -12.674 -16.141 15.383 1.00 37.62 96 VAL A CA 1
ATOM 787 C C . VAL A 1 96 ? -13.833 -16.457 16.363 1.00 37.62 96 VAL A C 1
ATOM 789 O O . VAL A 1 96 ? -13.650 -17.186 17.326 1.00 37.62 96 VAL A O 1
ATOM 792 N N . ARG A 1 97 ? -15.067 -16.019 16.047 1.00 39.09 97 ARG A N 1
ATOM 793 C CA . ARG A 1 97 ? -16.328 -16.196 16.817 1.00 39.09 97 ARG A CA 1
ATOM 794 C C . ARG A 1 97 ? -16.683 -15.098 17.838 1.00 39.09 97 ARG A C 1
ATOM 796 O O . ARG A 1 97 ? -17.672 -15.274 18.542 1.00 39.09 97 ARG A O 1
ATOM 803 N N . ARG A 1 98 ? -15.992 -13.951 17.877 1.00 42.41 98 ARG A N 1
ATOM 804 C CA . ARG A 1 98 ? -16.436 -12.763 18.642 1.00 42.41 98 ARG A CA 1
ATOM 805 C C . ARG A 1 98 ? -16.763 -11.587 17.718 1.00 42.41 98 ARG A C 1
ATOM 807 O O . ARG A 1 98 ? -16.122 -11.415 16.679 1.00 42.41 98 ARG A O 1
ATOM 814 N N . GLU A 1 99 ? -17.799 -10.827 18.070 1.00 54.16 99 GLU A N 1
ATOM 815 C CA . GLU A 1 99 ? -18.106 -9.548 17.420 1.00 54.16 99 GLU A CA 1
ATOM 816 C C . GLU A 1 99 ? -17.008 -8.554 17.780 1.00 54.16 99 GLU A C 1
ATOM 818 O O . GLU A 1 99 ? -16.656 -8.411 18.949 1.00 54.16 99 GLU A O 1
ATOM 823 N N . ILE A 1 100 ? -16.426 -7.922 16.764 1.00 59.03 100 ILE A N 1
ATOM 824 C CA . ILE A 1 100 ? -15.372 -6.929 16.963 1.00 59.03 100 ILE A CA 1
ATOM 825 C C . ILE A 1 100 ? -15.992 -5.548 17.077 1.00 59.03 100 ILE A C 1
ATOM 827 O O . ILE A 1 100 ? -16.962 -5.223 16.381 1.00 59.03 100 ILE A O 1
ATOM 831 N N . THR A 1 101 ? -15.421 -4.724 17.941 1.00 65.69 101 THR A N 1
ATOM 832 C CA . THR A 1 101 ? -15.829 -3.326 18.044 1.00 65.69 101 THR A CA 1
ATOM 833 C C . THR A 1 101 ? -15.351 -2.565 16.811 1.00 65.69 101 THR A C 1
ATOM 835 O O . THR A 1 101 ? -14.353 -2.942 16.184 1.00 65.69 101 THR A O 1
ATOM 838 N N . LEU A 1 102 ? -16.060 -1.499 16.441 1.00 66.00 102 LEU A N 1
ATOM 839 C CA . LEU A 1 102 ? -15.650 -0.637 15.325 1.00 66.00 102 LEU A CA 1
ATOM 840 C C . LEU A 1 102 ? -14.228 -0.095 15.542 1.00 66.00 102 LEU A C 1
ATOM 842 O O . LEU A 1 102 ? -13.448 -0.021 14.596 1.00 66.00 102 LEU A O 1
ATOM 846 N N . TYR A 1 103 ? -13.863 0.176 16.799 1.00 72.88 103 TYR A N 1
ATOM 847 C CA . TYR A 1 103 ? -12.504 0.540 17.198 1.00 72.88 103 TYR A CA 1
ATOM 848 C C . TYR A 1 103 ? -11.464 -0.539 16.852 1.00 72.88 103 TYR A C 1
ATOM 850 O O . TYR A 1 103 ? -10.472 -0.249 16.187 1.00 72.88 103 TYR A O 1
ATOM 858 N N . GLN A 1 104 ? -11.689 -1.794 17.262 1.00 74.00 104 GLN A N 1
ATOM 859 C CA . GLN A 1 104 ? -10.760 -2.897 16.977 1.00 74.00 104 GLN A CA 1
ATOM 860 C C . GLN A 1 104 ? -10.590 -3.116 15.477 1.00 74.00 104 GLN A C 1
ATOM 862 O O . GLN A 1 104 ? -9.481 -3.334 14.997 1.00 74.00 104 GLN A O 1
ATOM 867 N N . TRP A 1 105 ? -11.688 -3.041 14.732 1.00 76.62 105 TRP A N 1
ATOM 868 C CA . TRP A 1 105 ? -11.656 -3.189 13.288 1.00 76.62 105 TRP A CA 1
ATOM 869 C C . TRP A 1 105 ? -10.830 -2.087 12.615 1.00 76.62 105 TRP A C 1
ATOM 871 O O . TRP A 1 105 ? -9.987 -2.380 11.769 1.00 76.62 105 TRP A O 1
ATOM 881 N N . LEU A 1 106 ? -11.018 -0.840 13.039 1.00 80.19 106 LEU A N 1
ATOM 882 C CA . LEU A 1 106 ? -10.311 0.307 12.490 1.00 80.19 106 LEU A CA 1
ATOM 883 C C . LEU A 1 106 ? -8.805 0.246 12.810 1.00 80.19 106 LEU A C 1
ATOM 885 O O . LEU A 1 106 ? -7.981 0.449 11.921 1.00 80.19 106 LEU A O 1
ATOM 889 N N . VAL A 1 107 ? -8.429 -0.169 14.024 1.00 84.12 107 VAL A N 1
ATOM 890 C CA . VAL A 1 107 ? -7.025 -0.443 14.386 1.00 84.12 107 VAL A CA 1
ATOM 891 C C . VAL A 1 107 ? -6.414 -1.534 13.495 1.00 84.12 107 VAL A C 1
ATOM 893 O O . VAL A 1 107 ? -5.312 -1.356 12.980 1.00 84.12 107 VAL A O 1
ATOM 896 N N . ILE A 1 108 ? -7.132 -2.636 13.241 1.00 84.56 108 ILE A N 1
ATOM 897 C CA . ILE A 1 108 ? -6.666 -3.712 12.346 1.00 84.56 108 ILE A CA 1
ATOM 898 C C . ILE A 1 108 ? -6.447 -3.193 10.919 1.00 84.56 108 ILE A C 1
ATOM 900 O O . ILE A 1 108 ? -5.465 -3.571 10.283 1.00 84.56 108 ILE A O 1
ATOM 904 N N . MET A 1 109 ? -7.321 -2.316 10.416 1.00 84.62 109 MET A N 1
ATOM 905 C CA . MET A 1 109 ? -7.178 -1.718 9.084 1.00 84.62 109 MET A CA 1
ATOM 906 C C . MET A 1 109 ? -5.931 -0.842 8.960 1.00 84.62 109 MET A C 1
ATOM 908 O O . MET A 1 109 ? -5.201 -0.951 7.973 1.00 84.62 109 MET A O 1
ATOM 912 N N . PHE A 1 110 ? -5.655 -0.009 9.962 1.00 89.00 110 PHE A N 1
ATOM 913 C CA . PHE A 1 110 ? -4.455 0.824 9.975 1.00 89.00 110 PHE A CA 1
ATOM 914 C C . PHE A 1 110 ? -3.179 -0.011 10.068 1.00 89.00 110 PHE A C 1
ATOM 916 O O . PHE A 1 110 ? -2.270 0.181 9.265 1.00 89.00 110 PHE A O 1
ATOM 923 N N . ILE A 1 111 ? -3.134 -0.991 10.976 1.00 90.06 111 ILE A N 1
ATOM 924 C CA . ILE A 1 111 ? -1.971 -1.880 11.109 1.00 90.06 111 ILE A CA 1
ATOM 925 C C . ILE A 1 111 ? -1.751 -2.674 9.815 1.00 90.06 111 ILE A C 1
ATOM 927 O O . ILE A 1 111 ? -0.618 -2.782 9.353 1.00 90.06 111 ILE A O 1
ATOM 931 N N . TYR A 1 112 ? -2.817 -3.189 9.194 1.00 90.19 112 TYR A N 1
ATOM 932 C CA . TYR A 1 112 ? -2.731 -3.843 7.886 1.00 90.19 112 TYR A CA 1
ATOM 933 C C . TYR A 1 112 ? -2.100 -2.923 6.834 1.00 90.19 112 TYR A C 1
ATOM 935 O O . TYR A 1 112 ? -1.186 -3.342 6.130 1.00 90.19 112 TYR A O 1
ATOM 943 N N . THR A 1 113 ? -2.559 -1.672 6.756 1.00 91.19 113 THR A N 1
ATOM 944 C CA . THR A 1 113 ? -2.074 -0.692 5.771 1.00 91.19 113 THR A CA 1
ATOM 945 C C . THR A 1 113 ? -0.577 -0.435 5.951 1.00 91.19 113 THR A C 1
ATOM 947 O O . THR A 1 113 ? 0.177 -0.582 4.994 1.00 91.19 113 THR A O 1
ATOM 950 N N . ILE A 1 114 ? -0.135 -0.197 7.192 1.00 93.00 114 ILE A N 1
ATOM 951 C CA . ILE A 1 114 ? 1.282 0.014 7.534 1.00 93.00 114 ILE A CA 1
ATOM 952 C C . ILE A 1 114 ? 2.132 -1.205 7.157 1.00 93.00 114 ILE A C 1
ATOM 954 O O . ILE A 1 114 ? 3.205 -1.067 6.572 1.00 93.00 114 ILE A O 1
ATOM 958 N N . ILE A 1 115 ? 1.659 -2.419 7.457 1.00 92.00 115 ILE A N 1
ATOM 959 C CA . ILE A 1 115 ? 2.376 -3.652 7.107 1.00 92.00 115 ILE A CA 1
ATOM 960 C C . ILE A 1 115 ? 2.551 -3.757 5.584 1.00 92.00 115 ILE A C 1
ATOM 962 O O . ILE A 1 115 ? 3.652 -4.046 5.114 1.00 92.00 115 ILE A O 1
ATOM 966 N N . VAL A 1 116 ? 1.493 -3.509 4.806 1.00 91.31 116 VAL A N 1
ATOM 967 C CA . VAL A 1 116 ? 1.549 -3.576 3.336 1.00 91.31 116 VAL A CA 1
ATOM 968 C C . VAL A 1 116 ? 2.465 -2.492 2.758 1.00 91.31 116 VAL A C 1
ATOM 970 O O . VAL A 1 116 ? 3.230 -2.784 1.841 1.00 91.31 116 VAL A O 1
ATOM 973 N N . GLU A 1 117 ? 2.448 -1.277 3.308 1.00 93.50 117 GLU A N 1
ATOM 974 C CA . GLU A 1 117 ? 3.363 -0.196 2.920 1.00 93.50 117 GLU A CA 1
ATOM 975 C C . GLU A 1 117 ? 4.833 -0.572 3.156 1.00 93.50 117 GLU A C 1
ATOM 977 O O . GLU A 1 117 ? 5.662 -0.397 2.262 1.00 93.50 117 GLU A O 1
ATOM 982 N N . ILE A 1 118 ? 5.157 -1.154 4.318 1.00 93.31 118 ILE A N 1
ATOM 983 C CA . ILE A 1 118 ? 6.513 -1.633 4.633 1.00 93.31 118 ILE A CA 1
ATOM 984 C C . ILE A 1 118 ? 6.944 -2.730 3.651 1.00 93.31 118 ILE A C 1
ATOM 986 O O . ILE A 1 118 ? 8.063 -2.691 3.133 1.00 93.31 118 ILE A O 1
ATOM 990 N N . PHE A 1 119 ? 6.066 -3.695 3.356 1.00 91.88 119 PHE A N 1
ATOM 991 C CA . PHE A 1 119 ? 6.361 -4.743 2.375 1.00 91.88 119 PHE A CA 1
ATOM 992 C C . PHE A 1 119 ? 6.585 -4.177 0.972 1.00 91.88 119 PHE A C 1
ATOM 994 O O . PHE A 1 119 ? 7.505 -4.621 0.284 1.00 91.88 119 PHE A O 1
ATOM 1001 N N . LEU A 1 120 ? 5.791 -3.188 0.551 1.00 92.00 120 LEU A N 1
ATOM 1002 C CA . LEU A 1 120 ? 5.984 -2.526 -0.735 1.00 92.00 120 LEU A CA 1
ATOM 1003 C C . LEU A 1 120 ? 7.323 -1.784 -0.779 1.00 92.00 120 LEU A C 1
ATOM 1005 O O . LEU A 1 120 ? 8.046 -1.905 -1.765 1.00 92.00 120 LEU A O 1
ATOM 1009 N N . LEU A 1 121 ? 7.687 -1.064 0.284 1.00 93.12 121 LEU A N 1
ATOM 1010 C CA . LEU A 1 121 ? 8.970 -0.366 0.366 1.00 93.12 121 LEU A CA 1
ATOM 1011 C C . LEU A 1 121 ? 10.149 -1.345 0.250 1.00 93.12 121 LEU A C 1
ATOM 1013 O O . LEU A 1 121 ? 11.060 -1.129 -0.552 1.00 93.12 121 LEU A O 1
ATOM 1017 N N . LEU A 1 122 ? 10.097 -2.461 0.986 1.00 92.38 122 LEU A N 1
ATOM 1018 C CA . LEU A 1 122 ? 11.095 -3.528 0.902 1.00 92.38 122 LEU A CA 1
ATOM 1019 C C . LEU A 1 122 ? 11.167 -4.119 -0.516 1.00 92.38 122 LEU A C 1
ATOM 1021 O O . LEU A 1 122 ? 12.256 -4.320 -1.055 1.00 92.38 122 LEU A O 1
ATOM 1025 N N . PHE A 1 123 ? 10.011 -4.358 -1.141 1.00 91.19 123 PHE A N 1
ATOM 1026 C CA . PHE A 1 123 ? 9.925 -4.864 -2.508 1.00 91.19 123 PHE A CA 1
ATOM 1027 C C . PHE A 1 123 ? 10.529 -3.887 -3.524 1.00 91.19 123 PHE A C 1
ATOM 1029 O O . PHE A 1 123 ? 11.257 -4.313 -4.420 1.00 91.19 123 PHE A O 1
ATOM 1036 N N . ILE A 1 124 ? 10.288 -2.580 -3.378 1.00 90.56 124 ILE A N 1
ATOM 1037 C CA . ILE A 1 124 ? 10.880 -1.551 -4.242 1.00 90.56 124 ILE A CA 1
ATOM 1038 C C . ILE A 1 124 ? 12.403 -1.575 -4.118 1.00 90.56 124 ILE A C 1
ATOM 1040 O O . ILE A 1 124 ? 13.077 -1.638 -5.148 1.00 90.56 124 ILE A O 1
ATOM 1044 N N . PHE A 1 125 ? 12.947 -1.609 -2.896 1.00 89.69 125 PHE A N 1
ATOM 1045 C CA . PHE A 1 125 ? 14.393 -1.709 -2.691 1.00 89.69 125 PHE A CA 1
ATOM 1046 C C . PHE A 1 125 ? 14.975 -2.971 -3.321 1.00 89.69 125 PHE A C 1
ATOM 1048 O O . PHE A 1 125 ? 15.929 -2.884 -4.088 1.00 89.69 125 PHE A O 1
ATOM 1055 N N . PHE A 1 126 ? 14.366 -4.133 -3.083 1.00 87.94 126 PHE A N 1
ATOM 1056 C CA . PHE A 1 126 ? 14.813 -5.385 -3.693 1.00 87.94 126 PHE A CA 1
ATOM 1057 C C . PHE A 1 126 ? 14.789 -5.310 -5.226 1.00 87.94 126 PHE A C 1
ATOM 1059 O O . PHE A 1 126 ? 15.757 -5.655 -5.903 1.00 87.94 126 PHE A O 1
ATOM 1066 N N . SER A 1 127 ? 13.710 -4.768 -5.789 1.00 84.69 127 SER A N 1
ATOM 1067 C CA . SER A 1 127 ? 13.560 -4.600 -7.232 1.00 84.69 127 SER A CA 1
ATOM 1068 C C . SER A 1 127 ? 14.588 -3.631 -7.841 1.00 84.69 127 SER A C 1
ATOM 1070 O O . SER A 1 127 ? 14.938 -3.777 -9.018 1.00 84.69 127 SER A O 1
ATOM 1072 N N . ALA A 1 128 ? 15.081 -2.657 -7.061 1.00 84.00 128 ALA A N 1
ATOM 1073 C CA . ALA A 1 128 ? 16.127 -1.717 -7.463 1.00 84.00 128 ALA A CA 1
ATOM 1074 C C . ALA A 1 128 ? 17.460 -2.432 -7.706 1.00 84.00 128 ALA A C 1
ATOM 1076 O O . ALA A 1 128 ? 18.097 -2.180 -8.726 1.00 84.00 128 ALA A O 1
ATOM 1077 N N . PHE A 1 129 ? 17.819 -3.388 -6.847 1.00 82.88 129 PHE A N 1
ATOM 1078 C CA . PHE A 1 129 ? 19.002 -4.225 -7.052 1.00 82.88 129 PHE A CA 1
ATOM 1079 C C . PHE A 1 129 ? 18.842 -5.169 -8.251 1.00 82.88 129 PHE A C 1
ATOM 1081 O O . PHE A 1 129 ? 19.772 -5.317 -9.039 1.00 82.88 129 PHE A O 1
ATOM 1088 N N . LEU A 1 130 ? 17.656 -5.760 -8.448 1.00 80.81 130 LEU A N 1
ATOM 1089 C CA . LEU A 1 130 ? 17.438 -6.713 -9.547 1.00 80.81 130 LEU A CA 1
ATOM 1090 C C . LEU A 1 130 ? 17.612 -6.092 -10.937 1.00 80.81 130 LEU A C 1
ATOM 1092 O O . LEU A 1 130 ? 18.141 -6.750 -11.828 1.00 80.81 130 LEU A O 1
ATOM 1096 N N . ILE A 1 131 ? 17.179 -4.844 -11.144 1.00 74.81 131 ILE A N 1
ATOM 1097 C CA . ILE A 1 131 ? 17.199 -4.249 -12.490 1.00 74.81 131 ILE A CA 1
ATOM 1098 C C . ILE A 1 131 ? 18.603 -3.876 -12.969 1.00 74.81 131 ILE A C 1
ATOM 1100 O O . ILE A 1 131 ? 18.850 -3.846 -14.167 1.00 74.81 131 ILE A O 1
ATOM 1104 N N . GLN A 1 132 ? 19.522 -3.600 -12.039 1.00 69.94 132 GLN A N 1
ATOM 1105 C CA . GLN A 1 132 ? 20.921 -3.324 -12.374 1.00 69.94 132 GLN A CA 1
ATOM 1106 C C . GLN A 1 132 ? 21.659 -4.599 -12.796 1.00 69.94 132 GLN A C 1
ATOM 1108 O O . GLN A 1 132 ? 22.637 -4.528 -13.532 1.00 69.94 132 GLN A O 1
ATOM 1113 N N . VAL A 1 133 ? 21.177 -5.760 -12.348 1.00 68.25 133 VAL A N 1
ATOM 1114 C CA . VAL A 1 133 ? 21.774 -7.068 -12.639 1.00 68.25 133 VAL A CA 1
ATOM 1115 C C . VAL A 1 133 ? 21.146 -7.716 -13.880 1.00 68.25 133 VAL A C 1
ATOM 1117 O O . VAL A 1 133 ? 21.812 -8.476 -14.576 1.00 68.25 133 VAL A O 1
ATOM 1120 N N . ILE A 1 134 ? 19.871 -7.434 -14.173 1.00 61.50 134 ILE A N 1
ATOM 1121 C CA . ILE A 1 134 ? 19.071 -8.183 -15.150 1.00 61.50 134 ILE A CA 1
ATOM 1122 C C . ILE A 1 134 ? 18.538 -7.242 -16.246 1.00 61.50 134 ILE A C 1
ATOM 1124 O O . ILE A 1 134 ? 17.601 -6.479 -16.026 1.00 61.50 134 ILE A O 1
ATOM 1128 N N . THR A 1 135 ? 19.097 -7.340 -17.456 1.00 63.56 135 THR A N 1
ATOM 1129 C CA . THR A 1 135 ? 18.812 -6.475 -18.627 1.00 63.56 135 THR A CA 1
ATOM 1130 C C . THR A 1 135 ? 17.574 -6.895 -19.437 1.00 63.56 135 THR A C 1
ATOM 1132 O O . THR A 1 135 ? 17.510 -6.685 -20.645 1.00 63.56 135 THR A O 1
ATOM 1135 N N . PHE A 1 136 ? 16.588 -7.538 -18.812 1.00 74.25 136 PHE A N 1
ATOM 1136 C CA . PHE A 1 136 ? 15.414 -8.050 -19.525 1.00 74.25 136 PHE A CA 1
ATOM 1137 C C . PHE A 1 136 ? 14.260 -7.042 -19.472 1.00 74.25 136 PHE A C 1
ATOM 1139 O O . PHE A 1 136 ? 13.707 -6.780 -18.405 1.00 74.25 136 PHE A O 1
ATOM 1146 N N . GLU A 1 137 ? 13.830 -6.534 -20.629 1.00 75.75 137 GLU A N 1
ATOM 1147 C CA . GLU A 1 137 ? 12.686 -5.609 -20.731 1.00 75.75 137 GLU A CA 1
ATOM 1148 C C . GLU A 1 137 ? 11.388 -6.211 -20.179 1.00 75.75 137 GLU A C 1
ATOM 1150 O O . GLU A 1 137 ? 10.614 -5.534 -19.503 1.00 75.75 137 GLU A O 1
ATOM 1155 N N . VAL A 1 138 ? 11.183 -7.517 -20.376 1.00 81.31 138 VAL A N 1
ATOM 1156 C CA . VAL A 1 138 ? 10.027 -8.245 -19.829 1.00 81.31 138 VAL A CA 1
ATOM 1157 C C . VAL A 1 138 ? 9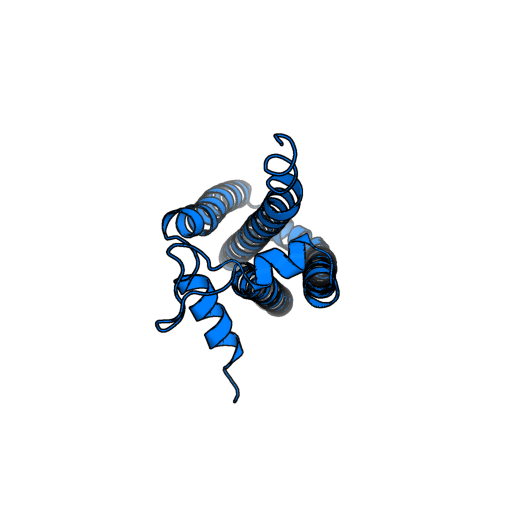.998 -8.167 -18.299 1.00 81.31 138 VAL A C 1
ATOM 1159 O O . VAL A 1 138 ? 8.934 -7.983 -17.708 1.00 81.31 138 VAL A O 1
ATOM 1162 N N . LEU A 1 139 ? 11.162 -8.240 -17.642 1.00 84.44 139 LEU A N 1
ATOM 1163 C CA . LEU A 1 139 ? 11.246 -8.100 -16.189 1.00 84.44 139 LEU A CA 1
ATOM 1164 C C . LEU A 1 139 ? 10.848 -6.683 -15.753 1.00 84.44 139 LEU A C 1
ATOM 1166 O O . LEU A 1 139 ? 10.146 -6.533 -14.755 1.00 84.44 139 LEU A O 1
ATOM 1170 N N . ALA A 1 140 ? 11.242 -5.651 -16.505 1.00 83.88 140 ALA A N 1
ATOM 1171 C CA . ALA A 1 140 ? 10.848 -4.274 -16.218 1.00 83.88 140 ALA A CA 1
ATOM 1172 C C . ALA A 1 140 ? 9.324 -4.083 -16.319 1.00 83.88 140 ALA A C 1
ATOM 1174 O O . ALA A 1 140 ? 8.724 -3.480 -15.429 1.00 83.88 140 ALA A O 1
ATOM 1175 N N . VAL A 1 141 ? 8.677 -4.659 -17.339 1.00 86.44 141 VAL A N 1
ATOM 1176 C CA . VAL A 1 141 ? 7.209 -4.629 -17.482 1.00 86.44 141 VAL A CA 1
ATOM 1177 C C . VAL A 1 141 ? 6.524 -5.301 -16.290 1.00 86.44 141 VAL A C 1
ATOM 1179 O O . VAL A 1 141 ? 5.609 -4.724 -15.700 1.00 86.44 141 VAL A O 1
ATOM 1182 N N . VAL A 1 142 ? 6.988 -6.490 -15.892 1.00 88.69 142 VAL A N 1
ATOM 1183 C CA . VAL A 1 142 ? 6.422 -7.240 -14.757 1.00 88.69 142 VAL A CA 1
ATOM 1184 C C . VAL A 1 142 ? 6.613 -6.487 -13.439 1.00 88.69 142 VAL A C 1
ATOM 1186 O O . VAL A 1 142 ? 5.677 -6.379 -12.647 1.00 88.69 142 VAL A O 1
ATOM 1189 N N . LEU A 1 143 ? 7.800 -5.925 -13.196 1.00 89.12 143 LEU A N 1
ATOM 1190 C CA . LEU A 1 143 ? 8.073 -5.154 -11.982 1.00 89.12 143 LEU A CA 1
ATOM 1191 C C . LEU A 1 143 ? 7.235 -3.875 -11.924 1.00 89.12 143 LEU A C 1
ATOM 1193 O O . LEU A 1 143 ? 6.696 -3.565 -10.863 1.00 89.12 143 LEU A O 1
ATOM 1197 N N . LEU A 1 144 ? 7.079 -3.171 -13.048 1.00 88.88 144 LEU A N 1
ATOM 1198 C CA . LEU A 1 144 ? 6.209 -1.999 -13.146 1.00 88.88 144 LEU A CA 1
ATOM 1199 C C . LEU A 1 144 ? 4.759 -2.370 -12.828 1.00 88.88 144 LEU A C 1
ATOM 1201 O O . LEU A 1 144 ? 4.133 -1.723 -11.991 1.00 88.88 144 LEU A O 1
ATOM 1205 N N . PHE A 1 145 ? 4.247 -3.443 -13.433 1.00 90.69 145 PHE A N 1
ATOM 1206 C CA . PHE A 1 145 ? 2.892 -3.933 -13.188 1.00 90.69 145 PHE A CA 1
ATOM 1207 C C . PHE A 1 145 ? 2.642 -4.212 -11.702 1.00 90.69 145 PHE A C 1
ATOM 1209 O O . PHE A 1 145 ? 1.668 -3.720 -11.130 1.00 90.69 145 PHE A O 1
ATOM 1216 N N . ILE A 1 146 ? 3.548 -4.952 -11.056 1.00 91.44 146 ILE A N 1
ATOM 1217 C CA . ILE A 1 146 ? 3.428 -5.298 -9.636 1.00 91.44 146 ILE A CA 1
ATOM 1218 C C . ILE A 1 146 ? 3.476 -4.034 -8.767 1.00 91.44 146 ILE A C 1
ATOM 1220 O O . ILE A 1 146 ? 2.613 -3.854 -7.910 1.00 91.44 146 ILE A O 1
ATOM 1224 N N . GLN A 1 147 ? 4.438 -3.133 -8.996 1.00 91.06 147 GLN A N 1
ATOM 1225 C CA . GLN A 1 147 ? 4.575 -1.907 -8.199 1.00 91.06 147 GLN A CA 1
ATOM 1226 C C . GLN A 1 147 ? 3.323 -1.027 -8.275 1.00 91.06 147 GLN A C 1
ATOM 1228 O O . GLN A 1 147 ? 2.855 -0.540 -7.246 1.00 91.06 147 GLN A O 1
ATOM 1233 N N . VAL A 1 148 ? 2.742 -0.874 -9.469 1.00 91.56 148 VAL A N 1
ATOM 1234 C CA . VAL A 1 148 ? 1.521 -0.083 -9.669 1.00 91.56 148 VAL A CA 1
ATOM 1235 C C . VAL A 1 148 ? 0.313 -0.730 -8.982 1.00 91.56 148 VAL A C 1
ATOM 1237 O O . VAL A 1 148 ? -0.463 -0.014 -8.349 1.00 91.56 148 VAL A O 1
ATOM 1240 N N . ILE A 1 149 ? 0.169 -2.064 -9.027 1.00 93.38 149 ILE A N 1
ATOM 1241 C CA . ILE A 1 149 ? -0.907 -2.769 -8.299 1.00 93.38 149 ILE A CA 1
ATOM 1242 C C . ILE A 1 149 ? -0.840 -2.469 -6.810 1.00 93.38 149 ILE A C 1
ATOM 1244 O O . ILE A 1 149 ? -1.843 -2.078 -6.214 1.00 93.38 149 ILE A O 1
ATOM 1248 N N . PHE A 1 150 ? 0.328 -2.680 -6.203 1.00 91.25 150 PHE A N 1
ATOM 1249 C CA . PHE A 1 150 ? 0.483 -2.504 -4.765 1.00 91.25 150 PHE A CA 1
ATOM 1250 C C . PHE A 1 150 ? 0.267 -1.048 -4.358 1.00 91.25 150 PHE A C 1
ATOM 1252 O O . PHE A 1 150 ? -0.437 -0.797 -3.382 1.00 91.25 150 PHE A O 1
ATOM 1259 N N . LEU A 1 151 ? 0.800 -0.096 -5.130 1.00 91.88 151 LEU A N 1
ATOM 1260 C CA . LEU A 1 151 ? 0.594 1.329 -4.884 1.00 91.88 151 LEU A CA 1
ATOM 1261 C C . LEU A 1 151 ? -0.899 1.682 -4.877 1.00 91.88 151 LEU A C 1
ATOM 1263 O O . LEU A 1 151 ? -1.397 2.246 -3.906 1.00 91.88 151 LEU A O 1
ATOM 1267 N N . LEU A 1 152 ? -1.625 1.314 -5.936 1.00 91.88 152 LEU A N 1
ATOM 1268 C CA . LEU A 1 152 ? -3.054 1.604 -6.054 1.00 91.88 152 LEU A CA 1
ATOM 1269 C C . LEU A 1 152 ? -3.877 0.902 -4.970 1.00 91.88 152 LEU A C 1
ATOM 1271 O O . LEU A 1 152 ? -4.806 1.498 -4.427 1.00 91.88 152 LEU A O 1
ATOM 1275 N N . HIS A 1 153 ? -3.525 -0.338 -4.622 1.00 91.88 153 HIS A N 1
ATOM 1276 C CA . HIS A 1 153 ? -4.175 -1.058 -3.533 1.00 91.88 153 HIS A CA 1
ATOM 1277 C C . HIS A 1 153 ? -4.042 -0.303 -2.205 1.00 91.88 153 HIS A C 1
ATOM 1279 O O . HIS A 1 153 ? -5.048 -0.075 -1.535 1.00 91.88 153 HIS A O 1
ATOM 1285 N N . ILE A 1 154 ? -2.831 0.139 -1.849 1.00 91.38 154 ILE A N 1
ATOM 1286 C CA . ILE A 1 154 ? -2.598 0.900 -0.614 1.00 91.38 154 ILE A CA 1
ATOM 1287 C C . ILE A 1 154 ? -3.384 2.214 -0.632 1.00 91.38 154 ILE A C 1
ATOM 1289 O O . ILE A 1 154 ? -4.061 2.528 0.345 1.00 91.38 154 ILE A O 1
ATOM 1293 N N . PHE A 1 155 ? -3.359 2.948 -1.748 1.00 90.75 155 PHE A N 1
ATOM 1294 C CA . PHE A 1 155 ? -4.104 4.202 -1.887 1.00 90.75 155 PHE A CA 1
ATOM 1295 C C . PHE A 1 155 ? -5.607 4.023 -1.644 1.00 90.75 155 PHE A C 1
ATOM 1297 O O . PHE A 1 155 ? -6.210 4.805 -0.909 1.00 90.75 155 PHE A O 1
ATOM 1304 N N . LEU A 1 156 ? -6.217 2.984 -2.221 1.00 89.25 156 LEU A N 1
ATOM 1305 C CA . LEU A 1 156 ? -7.641 2.698 -2.026 1.00 89.25 156 LEU A CA 1
ATOM 1306 C C . LEU A 1 156 ? -7.961 2.323 -0.580 1.00 89.25 156 LEU A C 1
ATOM 1308 O O . LEU A 1 156 ? -8.938 2.823 -0.018 1.00 89.25 156 LEU A O 1
ATOM 1312 N N . VAL A 1 157 ? -7.131 1.476 0.035 1.00 87.69 157 VAL A N 1
ATOM 1313 C CA . VAL A 1 157 ? -7.308 1.085 1.437 1.00 87.69 157 VAL A CA 1
ATOM 1314 C C . VAL A 1 157 ? -7.191 2.308 2.348 1.00 87.69 157 VAL A C 1
ATOM 1316 O O . VAL A 1 157 ? -8.012 2.471 3.251 1.00 87.69 157 VAL A O 1
ATOM 1319 N N . LEU A 1 158 ? -6.238 3.205 2.084 1.00 88.50 158 LEU A N 1
ATOM 1320 C CA . LEU A 1 158 ? -6.067 4.431 2.854 1.00 88.50 158 LEU A CA 1
ATOM 1321 C C . LEU A 1 158 ? -7.253 5.387 2.693 1.00 88.50 158 LEU A C 1
ATOM 1323 O O . LEU A 1 158 ? -7.769 5.892 3.691 1.00 88.50 158 LEU A O 1
ATOM 1327 N N . LEU A 1 159 ? -7.731 5.596 1.463 1.00 88.56 159 LEU A N 1
ATOM 1328 C CA . LEU A 1 159 ? -8.916 6.413 1.191 1.00 88.56 159 LEU A CA 1
ATOM 1329 C C . LEU A 1 159 ? -10.128 5.869 1.950 1.00 88.56 159 LEU A C 1
ATOM 1331 O O . LEU A 1 159 ? -10.864 6.629 2.579 1.00 88.56 159 LEU A O 1
ATOM 1335 N N . ARG A 1 160 ? -10.304 4.546 1.962 1.00 84.75 160 ARG A N 1
ATOM 1336 C CA . ARG A 1 160 ? -11.373 3.901 2.723 1.00 84.75 160 ARG A CA 1
ATOM 1337 C C . ARG A 1 160 ? -11.211 4.106 4.230 1.00 84.75 160 ARG A C 1
ATOM 1339 O O . ARG A 1 160 ? -12.199 4.398 4.899 1.00 84.75 160 ARG A O 1
ATOM 1346 N N . ASN A 1 161 ? -9.997 3.983 4.767 1.00 84.62 161 ASN A N 1
ATOM 1347 C CA . ASN A 1 161 ? -9.732 4.239 6.185 1.00 84.62 161 ASN A CA 1
ATOM 1348 C C . ASN A 1 161 ? -10.114 5.682 6.558 1.00 84.62 161 ASN A C 1
ATOM 1350 O O . ASN A 1 161 ? -10.775 5.896 7.573 1.00 84.62 161 ASN A O 1
ATOM 1354 N N . MET A 1 162 ? -9.775 6.656 5.706 1.00 84.62 162 MET A N 1
ATOM 1355 C CA . MET A 1 162 ? -10.159 8.059 5.895 1.00 84.62 162 MET A CA 1
ATOM 1356 C C . MET A 1 162 ? -11.672 8.268 5.815 1.00 84.62 162 MET A C 1
ATOM 1358 O O . MET A 1 162 ? -12.243 8.928 6.680 1.00 84.62 162 MET A O 1
ATOM 1362 N N . ALA A 1 163 ? -12.341 7.663 4.830 1.00 84.19 163 ALA A N 1
ATOM 1363 C CA . ALA A 1 163 ? -13.792 7.737 4.701 1.00 84.19 163 ALA A CA 1
ATOM 1364 C C . ALA A 1 163 ? -14.500 7.147 5.932 1.00 84.19 163 ALA A C 1
ATOM 1366 O O . ALA A 1 163 ? -15.448 7.741 6.438 1.00 84.19 163 ALA A O 1
ATOM 1367 N N . TYR A 1 164 ? -14.023 6.018 6.466 1.00 78.56 164 TYR A N 1
ATOM 1368 C CA . TYR A 1 164 ? -14.596 5.440 7.683 1.00 78.56 164 TYR A CA 1
ATOM 1369 C C . TYR A 1 164 ? -14.412 6.330 8.901 1.00 78.56 164 TYR A C 1
ATOM 1371 O O . TYR A 1 164 ? -15.359 6.475 9.670 1.00 78.56 164 TYR A O 1
ATOM 1379 N N . ILE A 1 165 ? -13.240 6.946 9.072 1.00 78.94 165 ILE A N 1
ATOM 1380 C CA . ILE A 1 165 ? -13.043 7.944 10.127 1.00 78.94 165 ILE A CA 1
ATOM 1381 C C . ILE A 1 165 ? -14.046 9.083 9.939 1.00 78.94 165 ILE A C 1
ATOM 1383 O O . ILE A 1 165 ? -14.782 9.390 10.870 1.00 78.94 165 ILE A O 1
ATOM 1387 N N . TYR A 1 166 ? -14.148 9.654 8.738 1.00 81.38 166 TYR A N 1
ATOM 1388 C CA . TYR A 1 166 ? -15.094 10.732 8.454 1.00 81.38 166 TYR A CA 1
ATOM 1389 C C . TYR A 1 166 ? -16.534 10.356 8.830 1.00 81.38 166 TYR A C 1
ATOM 1391 O O . TYR A 1 166 ? -17.170 11.079 9.592 1.00 81.38 166 TYR A O 1
ATOM 1399 N N . PHE A 1 167 ? -17.027 9.194 8.390 1.00 75.19 167 PHE A N 1
ATOM 1400 C CA . PHE A 1 167 ? -18.372 8.735 8.741 1.00 75.19 167 PHE A CA 1
ATOM 1401 C C . PHE A 1 167 ? -18.531 8.460 10.236 1.00 75.19 167 PHE A C 1
ATOM 1403 O O . PHE A 1 167 ? -19.573 8.774 10.795 1.00 75.19 167 PHE A O 1
ATOM 1410 N N . ILE A 1 168 ? -17.515 7.930 10.919 1.00 72.69 168 ILE A N 1
ATOM 1411 C CA . ILE A 1 168 ? -17.563 7.760 12.376 1.00 72.69 168 ILE A CA 1
ATOM 1412 C C . ILE A 1 168 ? -17.700 9.115 13.072 1.00 72.69 168 ILE A C 1
ATOM 1414 O O . ILE A 1 168 ? -18.434 9.221 14.045 1.00 72.69 168 ILE A O 1
ATOM 1418 N N . PHE A 1 169 ? -17.022 10.159 12.608 1.00 70.06 169 PHE A N 1
ATOM 1419 C CA . PHE A 1 169 ? -17.108 11.475 13.237 1.00 70.06 169 PHE A CA 1
ATOM 1420 C C . PHE A 1 169 ? -18.383 12.244 12.851 1.00 70.06 169 PHE A C 1
ATOM 1422 O O . PHE A 1 169 ? -18.965 12.893 13.714 1.00 70.06 169 PHE A O 1
ATOM 1429 N N . TYR A 1 170 ? -18.842 12.136 11.600 1.00 67.31 170 TYR A N 1
ATOM 1430 C CA . TYR A 1 170 ? -19.936 12.948 11.050 1.00 67.31 170 TYR A CA 1
ATOM 1431 C C . TYR A 1 170 ? -21.316 12.274 11.102 1.00 67.31 170 TYR A C 1
ATOM 1433 O O . TYR A 1 170 ? -22.320 12.923 11.375 1.00 67.31 170 TYR A O 1
ATOM 1441 N N . ASN A 1 171 ? -21.402 10.949 10.962 1.00 58.31 171 ASN A N 1
ATOM 1442 C CA . ASN A 1 171 ? -22.665 10.230 11.191 1.00 58.31 171 ASN A CA 1
ATOM 1443 C C . ASN A 1 171 ? -23.073 10.247 12.680 1.00 58.31 171 ASN A C 1
ATOM 1445 O O . ASN A 1 171 ? -24.162 9.820 13.039 1.00 58.31 171 ASN A O 1
ATOM 1449 N N . ASN A 1 172 ? -22.190 10.740 13.555 1.00 50.66 172 ASN A N 1
ATOM 1450 C CA . ASN A 1 172 ? -22.468 11.005 14.963 1.00 50.66 172 ASN A CA 1
ATOM 1451 C C . ASN A 1 172 ? -23.055 12.406 15.221 1.00 50.66 172 ASN A C 1
ATOM 1453 O O . ASN A 1 172 ? -23.483 12.656 16.346 1.00 50.66 172 ASN A O 1
ATOM 1457 N N . THR A 1 173 ? -23.077 13.310 14.232 1.00 48.09 173 THR A N 1
ATOM 1458 C CA . THR A 1 173 ? -23.717 14.633 14.363 1.00 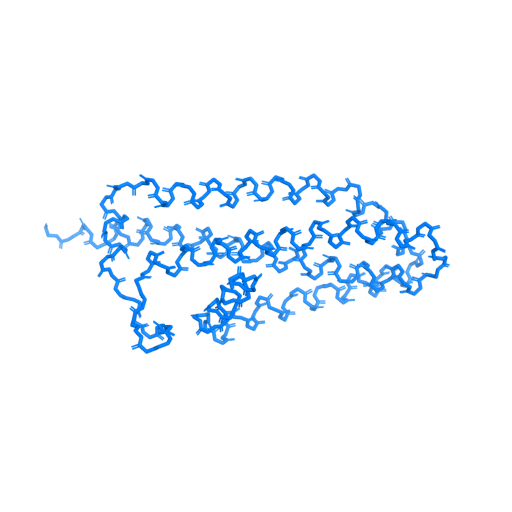48.09 173 THR A CA 1
ATOM 1459 C C . THR A 1 173 ? -25.195 14.640 13.969 1.00 48.09 173 THR A C 1
ATOM 1461 O O . THR A 1 173 ? -25.925 15.491 14.462 1.00 48.09 173 THR A O 1
ATOM 1464 N N . GLU A 1 174 ? -25.670 13.679 13.168 1.00 41.66 174 GLU A N 1
ATOM 1465 C CA . GLU A 1 174 ? -27.085 13.620 12.745 1.00 41.66 174 GLU A CA 1
ATOM 1466 C C . GLU A 1 174 ? -28.006 12.862 13.725 1.00 41.66 174 GLU A C 1
ATOM 1468 O O . GLU A 1 174 ? -29.208 13.085 13.721 1.00 41.66 174 GLU A O 1
ATOM 1473 N N . GLU A 1 175 ? -27.472 12.044 14.642 1.00 43.19 175 GLU A N 1
ATOM 1474 C CA . GLU A 1 175 ? -28.265 11.400 15.717 1.00 43.19 175 GLU A CA 1
ATOM 1475 C C . GLU A 1 175 ? -28.306 12.221 17.028 1.00 43.19 175 GLU A C 1
ATOM 1477 O O . GLU A 1 175 ? -28.680 11.707 18.082 1.00 43.19 175 GLU A O 1
ATOM 1482 N N . GLY A 1 176 ? -27.878 13.489 16.994 1.00 37.88 176 GLY A N 1
ATOM 1483 C CA . GLY A 1 176 ? -27.802 14.382 18.161 1.00 37.88 176 GLY A CA 1
ATOM 1484 C C . GLY A 1 176 ? -28.642 15.658 18.061 1.00 37.88 176 GLY A C 1
ATOM 1485 O O . GLY A 1 176 ? -28.434 16.568 18.857 1.00 37.88 176 GLY A O 1
ATOM 1486 N N . GLY A 1 177 ? -29.547 15.742 17.085 1.00 35.84 177 GLY A N 1
ATOM 1487 C CA . GLY A 1 177 ? -30.380 16.914 16.826 1.00 35.84 177 GLY A CA 1
ATOM 1488 C C . GLY A 1 177 ? -31.813 16.530 16.488 1.00 35.84 177 GLY A C 1
ATOM 1489 O O . GLY A 1 177 ? -32.260 16.832 15.396 1.00 35.84 177 GLY A O 1
ATOM 1490 N N . ASP A 1 178 ? -32.462 15.812 17.405 1.00 32.03 178 ASP A N 1
ATOM 1491 C CA . ASP A 1 178 ? -33.915 15.808 17.626 1.00 32.03 178 ASP A CA 1
ATOM 1492 C C . ASP A 1 178 ? -34.193 15.073 18.949 1.00 32.03 178 ASP A C 1
ATOM 1494 O O . ASP A 1 178 ? -34.463 13.869 18.983 1.00 32.03 178 ASP A O 1
ATOM 1498 N N . LEU A 1 179 ? -33.978 15.812 20.045 1.00 28.73 179 LEU A N 1
ATOM 1499 C CA . LEU A 1 179 ? -34.847 15.994 21.221 1.00 28.73 179 LEU A CA 1
ATOM 1500 C C . LEU A 1 179 ? -34.190 17.012 22.167 1.00 28.73 179 LEU A C 1
ATOM 1502 O O . LEU A 1 179 ? -33.094 16.713 22.694 1.00 28.73 179 LEU A O 1
#